Protein AF-A0A942BPX4-F1 (afdb_monomer_lite)

Radius of gyration: 15.85 Å; chains: 1; bounding box: 48×39×38 Å

pLDDT: mean 80.54, std 15.01, range [45.97, 98.06]

Structure (mmCIF, N/CA/C/O backbone):
data_AF-A0A942BPX4-F1
#
_entry.id   AF-A0A942BPX4-F1
#
loop_
_atom_site.group_PDB
_atom_site.id
_atom_site.type_symbol
_atom_site.label_atom_id
_atom_site.label_alt_id
_atom_site.label_comp_id
_atom_site.label_asym_id
_atom_site.label_entity_id
_atom_site.label_seq_id
_atom_site.pdbx_PDB_ins_code
_atom_site.Cartn_x
_atom_site.Cartn_y
_atom_site.Cartn_z
_atom_site.occupancy
_atom_site.B_iso_or_equiv
_atom_site.auth_seq_id
_atom_site.auth_comp_id
_atom_site.auth_asym_id
_atom_site.auth_atom_id
_atom_site.pdbx_PDB_model_num
ATOM 1 N N . MET A 1 1 ? -13.590 18.900 8.413 1.00 63.88 1 MET A N 1
ATOM 2 C CA . MET A 1 1 ? -13.200 17.755 7.574 1.00 63.88 1 MET A CA 1
ATOM 3 C C . MET A 1 1 ? -12.722 16.666 8.509 1.00 63.88 1 MET A C 1
ATOM 5 O O . MET A 1 1 ? -11.889 16.967 9.359 1.00 63.88 1 MET A O 1
ATOM 9 N N . SER A 1 2 ? -13.343 15.490 8.472 1.00 83.38 2 SER A N 1
ATOM 10 C CA . SER A 1 2 ? -12.971 14.389 9.361 1.00 83.38 2 SER A CA 1
ATOM 11 C C . SER A 1 2 ? -11.651 13.745 8.923 1.00 83.38 2 SER A C 1
ATOM 13 O O . SER A 1 2 ? -11.196 13.923 7.788 1.00 83.38 2 SER A O 1
ATOM 15 N N . ASP A 1 3 ? -11.037 12.977 9.822 1.00 84.44 3 ASP A N 1
ATOM 16 C CA . ASP A 1 3 ? -9.862 12.165 9.494 1.00 84.44 3 ASP A CA 1
ATOM 17 C C . ASP A 1 3 ? -10.183 11.143 8.387 1.00 84.44 3 ASP A C 1
ATOM 19 O O . ASP A 1 3 ? -9.361 10.888 7.507 1.00 84.44 3 ASP A O 1
ATOM 23 N N . LEU A 1 4 ? -11.417 10.618 8.368 1.00 88.12 4 LEU A N 1
ATOM 24 C CA . LEU A 1 4 ? -11.888 9.721 7.314 1.00 88.12 4 LEU A CA 1
ATOM 25 C C . LEU A 1 4 ? -12.023 10.439 5.960 1.00 88.12 4 LEU A C 1
ATOM 27 O O . LEU A 1 4 ? -11.658 9.858 4.941 1.00 88.12 4 LEU A O 1
ATOM 31 N N . ASP A 1 5 ? -12.488 11.691 5.936 1.00 90.19 5 ASP A N 1
ATOM 32 C CA . ASP A 1 5 ? -12.567 12.481 4.695 1.00 90.19 5 ASP A CA 1
ATOM 33 C C . ASP A 1 5 ? -11.166 12.746 4.130 1.00 90.19 5 ASP A C 1
ATOM 35 O O . ASP A 1 5 ? -10.918 12.535 2.948 1.00 90.19 5 ASP A O 1
ATOM 39 N N . THR A 1 6 ? -10.217 13.129 4.991 1.00 90.50 6 THR A N 1
ATOM 40 C CA . THR A 1 6 ? -8.819 13.386 4.590 1.00 90.50 6 THR A CA 1
ATOM 41 C C . THR A 1 6 ? -8.149 12.123 4.048 1.00 90.50 6 THR A C 1
ATOM 43 O O . THR A 1 6 ? -7.417 12.169 3.057 1.00 90.50 6 THR A O 1
ATOM 46 N N . PHE A 1 7 ? -8.419 10.980 4.680 1.00 93.19 7 PHE A N 1
ATOM 47 C CA . PHE A 1 7 ? -7.990 9.677 4.194 1.00 93.19 7 PHE A CA 1
ATOM 48 C C . PHE A 1 7 ? -8.609 9.347 2.830 1.00 93.19 7 PHE A C 1
ATOM 50 O O . PHE A 1 7 ? -7.875 8.997 1.908 1.00 93.19 7 PHE A O 1
ATOM 57 N N . ASN A 1 8 ? -9.928 9.485 2.672 1.00 94.62 8 ASN A N 1
ATOM 58 C CA . ASN A 1 8 ? -10.625 9.165 1.424 1.00 94.62 8 ASN A CA 1
ATOM 59 C C . ASN A 1 8 ? -10.161 10.046 0.258 1.00 94.62 8 ASN A C 1
ATOM 61 O O . ASN A 1 8 ? -9.944 9.534 -0.843 1.00 94.62 8 ASN A O 1
ATOM 65 N N . ASP A 1 9 ? -9.938 11.335 0.505 1.00 94.94 9 ASP A N 1
ATOM 66 C CA . ASP A 1 9 ? -9.398 12.256 -0.492 1.00 94.94 9 ASP A CA 1
ATOM 67 C C . ASP A 1 9 ? -7.990 11.846 -0.922 1.00 94.94 9 ASP A C 1
ATOM 69 O O . ASP A 1 9 ? -7.671 11.860 -2.111 1.00 94.94 9 ASP A O 1
ATOM 73 N N . TYR A 1 10 ? -7.146 11.423 0.020 1.00 95.62 10 TYR A N 1
ATOM 74 C CA . TYR A 1 10 ? -5.813 10.925 -0.305 1.00 95.62 10 TYR A CA 1
ATOM 75 C C . TYR A 1 10 ? -5.860 9.592 -1.065 1.00 95.62 10 TYR A C 1
ATOM 77 O O . TYR A 1 10 ? -5.103 9.396 -2.017 1.00 95.62 10 TYR A O 1
ATOM 85 N N . MET A 1 11 ? -6.765 8.684 -0.693 1.00 97.00 11 MET A N 1
ATOM 86 C CA . MET A 1 11 ? -6.942 7.416 -1.401 1.00 97.00 11 MET A CA 1
ATOM 87 C C . MET A 1 11 ? -7.364 7.646 -2.853 1.00 97.00 11 MET A C 1
ATOM 89 O O . MET A 1 11 ? -6.746 7.091 -3.758 1.00 97.00 11 MET A O 1
ATOM 93 N N . THR A 1 12 ? -8.357 8.508 -3.064 1.00 97.19 12 THR A N 1
ATOM 94 C CA . THR A 1 12 ? -8.958 8.773 -4.379 1.00 97.19 12 THR A CA 1
ATOM 95 C C . THR A 1 12 ? -8.015 9.550 -5.293 1.00 97.19 12 THR A C 1
ATOM 97 O O . THR A 1 12 ? -7.912 9.247 -6.476 1.00 97.19 12 THR A O 1
ATOM 100 N N . ASN A 1 13 ? -7.309 10.549 -4.756 1.00 97.12 13 ASN A N 1
ATOM 101 C CA . ASN A 1 13 ? -6.511 11.457 -5.581 1.00 97.12 13 ASN A CA 1
ATOM 102 C C . ASN A 1 13 ? -5.039 11.052 -5.699 1.00 97.12 13 ASN A C 1
ATOM 104 O O . ASN A 1 13 ? -4.367 11.504 -6.621 1.00 97.12 13 ASN A O 1
ATOM 108 N N . ILE A 1 14 ? -4.519 10.236 -4.775 1.00 97.50 14 ILE A N 1
ATOM 109 C CA . ILE A 1 14 ? -3.097 9.873 -4.739 1.00 97.50 14 ILE A CA 1
ATOM 110 C C . ILE A 1 14 ? -2.913 8.364 -4.854 1.00 97.50 14 ILE A C 1
ATOM 112 O O . ILE A 1 14 ? -2.241 7.908 -5.777 1.00 97.50 14 ILE A O 1
ATOM 116 N N . VAL A 1 15 ? -3.489 7.573 -3.946 1.00 97.06 15 VAL A N 1
ATOM 117 C CA . VAL A 1 15 ? -3.179 6.133 -3.868 1.00 97.06 15 VAL A CA 1
ATOM 118 C C . VAL A 1 15 ? -3.700 5.368 -5.080 1.00 97.06 15 VAL A C 1
ATOM 120 O O . VAL A 1 15 ? -2.927 4.666 -5.730 1.00 97.06 15 VAL A O 1
ATOM 123 N N . GLU A 1 16 ? -4.989 5.500 -5.392 1.00 96.88 16 GLU A N 1
ATOM 124 C CA . GLU A 1 16 ? -5.618 4.766 -6.492 1.00 96.88 16 GLU A CA 1
ATOM 125 C C . GLU A 1 16 ? -5.020 5.156 -7.855 1.00 96.88 16 GLU A C 1
ATOM 127 O O . GLU A 1 16 ? -4.608 4.246 -8.576 1.00 96.88 16 GLU A O 1
ATOM 132 N N . PRO A 1 17 ? -4.836 6.449 -8.196 1.00 98.06 17 PRO A N 1
ATOM 133 C CA . PR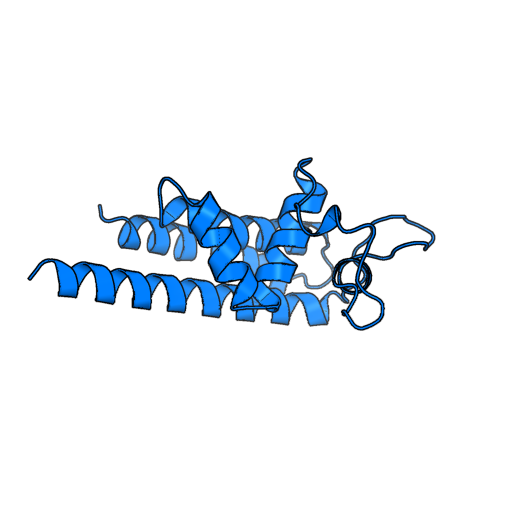O A 1 17 ? -4.173 6.838 -9.440 1.00 98.06 17 PRO A CA 1
ATOM 134 C C . PRO A 1 17 ? -2.731 6.333 -9.536 1.00 98.06 17 PRO A C 1
ATOM 136 O O . PRO A 1 17 ? -2.359 5.765 -10.556 1.00 98.06 17 PRO A O 1
ATOM 139 N N . THR A 1 18 ? -1.938 6.437 -8.461 1.00 97.19 18 THR A N 1
ATOM 140 C CA . THR A 1 18 ? -0.542 5.953 -8.475 1.00 97.19 18 THR A CA 1
ATOM 141 C C . THR A 1 18 ? -0.474 4.438 -8.692 1.00 97.19 18 THR A C 1
ATOM 143 O O . THR A 1 18 ? 0.415 3.932 -9.380 1.00 97.19 18 THR A O 1
ATOM 146 N N . PHE A 1 19 ? -1.421 3.691 -8.120 1.00 96.88 19 PHE A N 1
ATOM 147 C CA . PHE A 1 19 ? -1.543 2.258 -8.364 1.00 96.88 19 PHE A CA 1
ATOM 148 C C . PHE A 1 19 ? -1.964 1.949 -9.807 1.00 96.88 19 PHE A C 1
ATOM 150 O O . PHE A 1 19 ? -1.416 1.024 -10.403 1.00 96.88 19 PHE A O 1
ATOM 157 N N . MET A 1 20 ? -2.878 2.727 -10.393 1.00 97.56 20 MET A N 1
ATOM 158 C CA . MET A 1 20 ? -3.281 2.561 -11.795 1.00 97.56 20 MET A CA 1
ATOM 159 C C . MET A 1 20 ? -2.150 2.901 -12.773 1.00 97.56 20 MET A C 1
ATOM 161 O O . MET A 1 20 ? -1.951 2.173 -13.744 1.00 97.56 20 MET A O 1
ATOM 165 N N . ASP A 1 21 ? -1.344 3.924 -12.484 1.00 96.25 21 ASP A N 1
ATOM 166 C CA . ASP A 1 21 ? -0.143 4.245 -13.264 1.00 96.25 21 ASP A CA 1
ATOM 167 C C . ASP A 1 21 ? 0.845 3.074 -13.266 1.00 96.25 21 ASP A C 1
ATOM 169 O O . ASP A 1 21 ? 1.418 2.731 -14.306 1.00 96.25 21 ASP A O 1
ATOM 173 N N . TYR A 1 22 ? 1.020 2.431 -12.105 1.00 94.25 22 TYR A N 1
ATOM 174 C CA . TYR A 1 22 ? 1.819 1.217 -11.992 1.00 94.25 22 TYR A CA 1
ATOM 175 C C . TYR A 1 22 ? 1.187 0.034 -12.734 1.00 94.25 22 TYR A C 1
ATOM 177 O O . TYR A 1 22 ? 1.891 -0.680 -13.443 1.00 94.25 22 TYR A O 1
ATOM 185 N N . HIS A 1 23 ? -0.129 -0.155 -12.629 1.00 92.94 23 HIS A N 1
ATOM 186 C CA . HIS A 1 23 ? -0.849 -1.211 -13.341 1.00 92.94 23 HIS A CA 1
ATOM 187 C C . HIS A 1 23 ? -0.670 -1.113 -14.861 1.00 92.94 23 HIS A C 1
ATOM 189 O O . HIS A 1 23 ? -0.461 -2.128 -15.520 1.00 92.94 23 HIS A O 1
ATOM 195 N N . ALA A 1 24 ? -0.688 0.106 -15.405 1.00 94.88 24 ALA A N 1
ATOM 196 C CA . ALA A 1 24 ? -0.426 0.360 -16.818 1.00 94.88 24 ALA A CA 1
ATOM 197 C C . ALA A 1 24 ? 1.034 0.068 -17.226 1.00 94.88 24 ALA A C 1
ATOM 199 O O . ALA A 1 24 ? 1.309 -0.181 -18.398 1.00 94.88 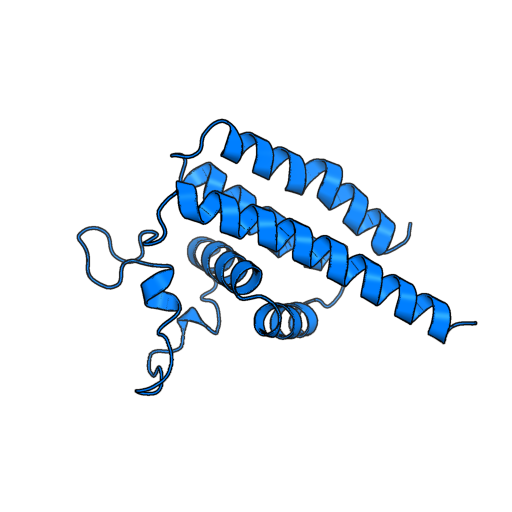24 ALA A O 1
ATOM 200 N N . HIS A 1 25 ? 1.970 0.067 -16.270 1.00 91.56 25 HIS A N 1
ATOM 201 C CA . HIS A 1 25 ? 3.407 -0.108 -16.497 1.00 91.56 25 HIS A CA 1
ATOM 202 C C . HIS A 1 25 ? 4.030 -1.083 -15.478 1.00 91.56 25 HIS A C 1
ATOM 204 O O . HIS A 1 25 ? 4.902 -0.690 -14.690 1.00 91.56 25 HIS A O 1
ATOM 210 N N . PRO A 1 26 ? 3.634 -2.370 -15.489 1.00 85.75 26 PRO A N 1
ATOM 211 C CA . PRO A 1 26 ? 3.924 -3.299 -14.397 1.00 85.75 26 PRO A CA 1
ATOM 212 C C . PRO A 1 26 ? 5.422 -3.560 -14.195 1.00 85.75 26 PRO A C 1
ATOM 214 O O . PRO A 1 26 ? 5.840 -3.836 -13.078 1.00 85.75 26 PRO A O 1
ATOM 217 N N . GLY A 1 27 ? 6.259 -3.403 -15.227 1.00 83.50 27 GLY A N 1
ATOM 218 C CA . GLY A 1 27 ? 7.720 -3.545 -15.126 1.00 83.50 27 GLY A CA 1
ATOM 219 C C . GLY A 1 27 ? 8.465 -2.331 -14.551 1.00 83.50 27 GLY A C 1
ATOM 220 O O . GLY A 1 27 ? 9.691 -2.342 -14.485 1.00 83.50 27 GLY A O 1
ATOM 221 N N . SER A 1 28 ? 7.769 -1.254 -14.174 1.00 87.06 28 SER A N 1
ATOM 222 C CA . SER A 1 28 ? 8.410 -0.031 -13.685 1.00 87.06 28 SER A CA 1
ATOM 223 C C . SER A 1 28 ? 8.661 -0.082 -12.178 1.00 87.06 28 SER A C 1
ATOM 225 O O . SER A 1 28 ? 7.764 0.174 -11.373 1.00 87.06 28 SER A O 1
ATOM 227 N N . THR A 1 29 ? 9.915 -0.310 -11.779 1.00 84.44 29 THR A N 1
ATOM 228 C CA . THR A 1 29 ? 10.352 -0.230 -10.371 1.00 84.44 29 THR A CA 1
ATOM 229 C C . THR A 1 29 ? 10.046 1.117 -9.734 1.00 84.44 29 THR A C 1
ATOM 231 O O . THR A 1 29 ? 9.645 1.177 -8.573 1.00 84.44 29 THR A O 1
ATOM 234 N N . ARG A 1 30 ? 10.187 2.206 -10.498 1.00 88.38 30 ARG A N 1
ATOM 235 C CA . ARG A 1 30 ? 9.870 3.555 -10.023 1.00 88.38 30 ARG A CA 1
ATOM 236 C C . ARG A 1 30 ? 8.395 3.674 -9.640 1.00 88.38 30 ARG A C 1
ATOM 238 O O . ARG A 1 30 ? 8.094 4.185 -8.567 1.00 88.38 30 ARG A O 1
ATOM 245 N N . LEU A 1 31 ? 7.489 3.222 -10.507 1.00 91.50 31 LEU A N 1
ATOM 246 C CA . LEU A 1 31 ? 6.048 3.327 -10.261 1.00 91.50 31 LEU A CA 1
ATOM 247 C C . LEU A 1 31 ? 5.598 2.365 -9.158 1.00 91.50 31 LEU A C 1
ATOM 249 O O . LEU A 1 31 ? 4.810 2.758 -8.304 1.00 91.50 31 LEU A O 1
ATOM 253 N N . ALA A 1 32 ? 6.180 1.165 -9.098 1.00 90.38 32 ALA A N 1
ATOM 254 C CA . ALA A 1 32 ? 5.947 0.228 -8.003 1.00 90.38 32 ALA A CA 1
ATOM 255 C C . ALA A 1 32 ? 6.328 0.828 -6.638 1.00 90.38 32 ALA A C 1
ATOM 257 O O . ALA A 1 32 ? 5.564 0.744 -5.675 1.00 90.38 32 ALA A O 1
ATOM 258 N N . PHE A 1 33 ? 7.492 1.483 -6.563 1.00 89.50 33 PHE A N 1
ATOM 259 C CA . PHE A 1 33 ? 7.934 2.176 -5.356 1.00 89.50 33 PHE A CA 1
ATOM 260 C C . PHE A 1 33 ? 6.992 3.323 -4.979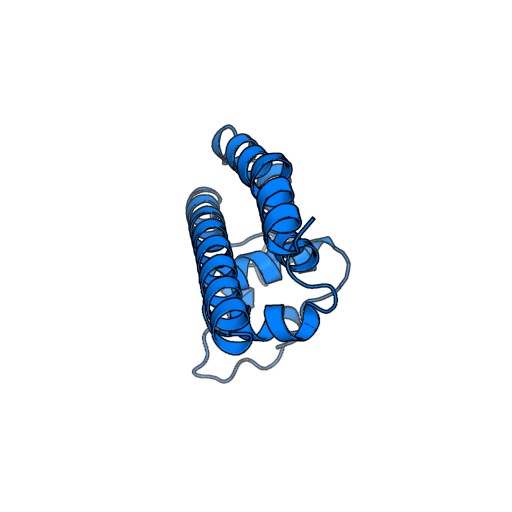 1.00 89.50 33 PHE A C 1
ATOM 262 O O . PHE A 1 33 ? 6.570 3.406 -3.828 1.00 89.50 33 PHE A O 1
ATOM 269 N N . LEU A 1 34 ? 6.623 4.180 -5.937 1.00 92.75 34 LEU A N 1
ATOM 270 C CA . LEU A 1 34 ? 5.698 5.288 -5.685 1.00 92.75 34 LEU A CA 1
ATOM 271 C C . LEU A 1 34 ? 4.344 4.792 -5.169 1.00 92.75 34 LEU A C 1
ATOM 273 O O . LEU A 1 34 ? 3.811 5.368 -4.222 1.00 92.75 34 LEU A O 1
ATOM 277 N N . ALA A 1 35 ? 3.827 3.695 -5.722 1.00 95.00 35 ALA A N 1
ATOM 278 C CA . ALA A 1 35 ? 2.596 3.078 -5.248 1.00 95.00 35 ALA A CA 1
ATOM 279 C C . ALA A 1 35 ? 2.739 2.552 -3.808 1.00 95.00 35 ALA A C 1
ATOM 281 O O . ALA A 1 35 ? 1.875 2.820 -2.973 1.00 95.00 35 ALA A O 1
ATOM 282 N N . CYS A 1 36 ? 3.856 1.895 -3.469 1.00 93.69 36 CYS A N 1
ATOM 283 C CA . CYS A 1 36 ? 4.125 1.465 -2.091 1.00 93.69 36 CYS A CA 1
ATOM 284 C C . CYS A 1 36 ? 4.195 2.655 -1.119 1.00 93.69 36 CYS A C 1
ATOM 286 O O . CYS A 1 36 ? 3.592 2.622 -0.048 1.00 93.69 36 CYS A O 1
ATOM 288 N N . VAL A 1 37 ? 4.883 3.733 -1.503 1.00 92.12 37 VAL A N 1
ATOM 289 C CA . VAL A 1 37 ? 4.998 4.964 -0.705 1.00 92.12 37 VAL A CA 1
ATOM 290 C C . VAL A 1 37 ? 3.638 5.621 -0.500 1.00 92.12 37 VAL A C 1
ATOM 292 O O . VAL A 1 37 ? 3.324 6.013 0.623 1.00 92.12 37 VAL A O 1
ATOM 295 N N . ALA A 1 38 ? 2.821 5.717 -1.549 1.00 95.31 38 ALA A N 1
ATOM 296 C CA . ALA A 1 38 ? 1.476 6.270 -1.461 1.00 95.31 38 ALA A CA 1
ATOM 297 C C . ALA A 1 38 ? 0.613 5.457 -0.483 1.00 95.31 38 ALA A C 1
ATOM 299 O O . ALA A 1 38 ? 0.040 6.018 0.449 1.00 95.31 38 ALA A O 1
ATOM 300 N N . VAL A 1 39 ? 0.588 4.126 -0.611 1.00 95.44 39 VAL A N 1
ATOM 301 C CA . VAL A 1 39 ? -0.141 3.259 0.330 1.00 95.44 39 VAL A CA 1
ATOM 302 C C . VAL A 1 39 ? 0.384 3.427 1.756 1.00 95.44 39 VAL A C 1
ATOM 304 O O . VAL A 1 39 ? -0.404 3.623 2.678 1.00 95.44 39 VAL A O 1
ATOM 307 N N . TYR A 1 40 ? 1.701 3.431 1.955 1.00 92.06 40 TYR A N 1
ATOM 308 C CA . TYR A 1 40 ? 2.317 3.618 3.270 1.00 92.06 40 TYR A CA 1
ATOM 309 C C . TYR A 1 40 ? 1.953 4.965 3.928 1.00 92.06 40 TYR A C 1
ATOM 311 O O . TYR A 1 40 ? 1.734 5.047 5.145 1.00 92.06 40 TYR A O 1
ATOM 319 N N . HIS A 1 41 ? 1.875 6.034 3.134 1.00 91.50 41 HIS A N 1
ATOM 320 C CA . HIS A 1 41 ? 1.543 7.380 3.600 1.00 91.50 41 HIS A CA 1
ATOM 321 C C . HIS A 1 41 ? 0.044 7.629 3.784 1.00 91.50 41 HIS A C 1
ATOM 323 O O . HIS A 1 41 ? -0.320 8.587 4.467 1.00 91.50 41 HIS A O 1
ATOM 329 N N . SER A 1 42 ? -0.826 6.757 3.272 1.00 93.25 42 SER A N 1
ATOM 330 C CA . SER A 1 42 ? -2.272 6.863 3.508 1.00 93.25 42 SER A CA 1
ATOM 331 C C . SER A 1 42 ? -2.623 6.838 5.001 1.00 93.25 42 SER A C 1
ATOM 333 O O . SER A 1 42 ? -3.518 7.556 5.443 1.00 93.25 42 SER A O 1
ATOM 335 N N . ILE A 1 43 ? -1.842 6.116 5.811 1.00 89.88 43 ILE A N 1
ATOM 336 C CA . ILE A 1 43 ? -2.025 6.058 7.264 1.00 89.88 43 ILE A CA 1
ATOM 337 C C . ILE A 1 43 ? -1.769 7.413 7.935 1.00 89.88 43 ILE A C 1
ATOM 339 O O . ILE A 1 43 ? -2.499 7.781 8.852 1.00 89.88 43 ILE A O 1
ATOM 343 N N . ASP A 1 44 ? -0.792 8.194 7.458 1.00 87.31 44 ASP A N 1
ATOM 344 C CA . ASP A 1 44 ? -0.532 9.540 7.999 1.00 87.31 44 ASP A CA 1
ATOM 345 C C . ASP A 1 44 ? -1.696 10.506 7.740 1.00 87.31 44 ASP A C 1
ATOM 347 O O . ASP A 1 44 ? -1.795 11.553 8.378 1.00 87.31 44 ASP A O 1
ATOM 351 N N . ARG A 1 45 ? -2.558 10.185 6.768 1.00 86.81 45 ARG A N 1
ATOM 352 C CA . ARG A 1 45 ? -3.751 10.972 6.434 1.00 86.81 45 ARG A CA 1
ATOM 353 C C . ARG A 1 45 ? -4.982 10.546 7.219 1.00 86.81 45 ARG A C 1
ATOM 355 O O . ARG A 1 45 ? -5.919 11.329 7.300 1.00 86.81 45 ARG A O 1
ATOM 362 N N . PHE A 1 46 ? -4.955 9.352 7.808 1.00 83.88 46 PHE A N 1
ATOM 363 C CA . PHE A 1 46 ? -6.006 8.850 8.686 1.00 83.88 46 PHE A CA 1
ATOM 364 C C . PHE A 1 46 ? -5.754 9.175 10.165 1.00 83.88 46 PHE A C 1
ATOM 366 O O . PHE A 1 46 ? -6.700 9.374 10.915 1.00 83.88 46 PHE A O 1
ATOM 373 N N . GLU A 1 47 ? -4.500 9.220 10.624 1.00 80.50 47 GLU A N 1
ATOM 374 C CA . GLU A 1 47 ? -4.193 9.467 12.039 1.00 80.50 47 GLU A CA 1
ATOM 375 C C . GLU A 1 47 ? -2.953 10.359 12.193 1.00 80.50 47 GLU A C 1
ATOM 377 O O . GLU A 1 47 ? -1.895 10.085 11.628 1.00 80.50 47 GLU A O 1
ATOM 382 N N . ARG A 1 48 ? -3.062 11.420 13.010 1.00 72.19 48 ARG A N 1
ATOM 383 C CA . ARG A 1 48 ? -1.967 12.385 13.259 1.00 72.19 48 ARG A CA 1
ATOM 384 C C . ARG A 1 48 ? -0.725 11.761 13.907 1.00 72.19 48 ARG A C 1
ATOM 386 O O . ARG A 1 48 ? 0.375 12.279 13.724 1.00 72.19 48 ARG A O 1
ATOM 393 N N . HIS A 1 49 ? -0.882 10.660 14.650 1.00 73.88 49 HIS A N 1
ATOM 394 C CA . HIS A 1 49 ? 0.212 9.933 15.310 1.00 73.88 49 HIS A CA 1
ATOM 395 C C . HIS A 1 49 ? 0.241 8.449 14.897 1.00 73.88 49 HIS A C 1
ATOM 397 O O . HIS A 1 49 ? -0.078 7.558 15.683 1.00 73.88 49 HIS A O 1
ATOM 403 N N . PRO A 1 50 ? 0.668 8.157 13.661 1.00 75.62 50 PRO A N 1
ATOM 404 C CA . PRO A 1 50 ? 0.447 6.865 13.015 1.00 75.62 50 PRO A CA 1
ATOM 405 C C . PRO A 1 50 ? 1.448 5.772 1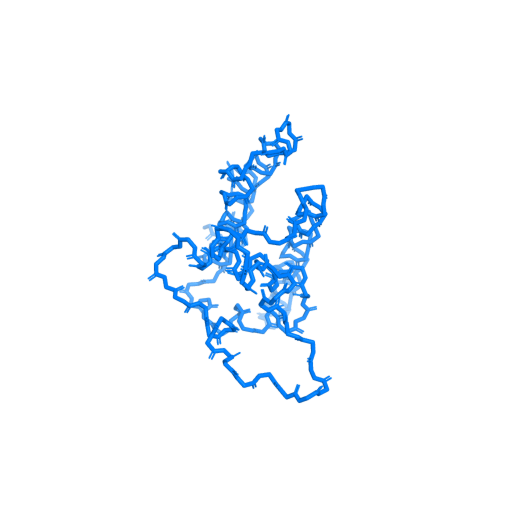3.413 1.00 75.62 50 PRO A C 1
ATOM 407 O O . PRO A 1 50 ? 1.331 4.636 12.959 1.00 75.62 50 PRO A O 1
ATOM 410 N N . GLY A 1 51 ? 2.456 6.088 14.236 1.00 71.38 51 GLY A N 1
ATOM 411 C CA . GLY A 1 51 ? 3.572 5.181 14.533 1.00 71.38 51 GLY A CA 1
ATOM 412 C C . GLY A 1 51 ? 3.136 3.835 15.122 1.00 71.38 51 GLY A C 1
ATOM 413 O O . GLY A 1 51 ? 3.593 2.788 14.667 1.00 71.38 51 GLY A O 1
ATOM 414 N N . ASN A 1 52 ? 2.210 3.851 16.083 1.00 79.94 52 ASN A N 1
ATOM 415 C CA . ASN A 1 52 ? 1.670 2.619 16.666 1.00 79.94 52 ASN A CA 1
ATOM 416 C C . ASN A 1 52 ? 0.716 1.912 15.696 1.00 79.94 52 ASN A C 1
ATOM 418 O O . ASN A 1 52 ? 0.766 0.691 15.567 1.00 79.94 52 ASN A O 1
ATOM 422 N N . LEU A 1 53 ? -0.073 2.682 14.939 1.00 84.94 53 LEU A N 1
ATOM 423 C CA . LEU A 1 53 ? -1.039 2.136 13.990 1.00 84.94 53 LEU A CA 1
ATOM 424 C C . LEU A 1 53 ? -0.356 1.339 12.875 1.00 84.94 53 LEU A C 1
ATOM 426 O O . LEU A 1 53 ? -0.789 0.238 12.554 1.00 84.94 53 LEU A O 1
ATOM 430 N N . ARG A 1 54 ? 0.762 1.846 12.344 1.00 85.44 54 ARG A N 1
ATOM 431 C CA . ARG A 1 54 ? 1.584 1.145 11.347 1.00 85.44 54 ARG A CA 1
ATOM 432 C C . ARG A 1 54 ? 2.081 -0.202 11.849 1.00 85.44 54 ARG A C 1
ATOM 434 O O . ARG A 1 54 ? 1.944 -1.199 11.147 1.00 85.44 54 ARG A O 1
ATOM 441 N N . LYS A 1 55 ? 2.614 -0.241 13.074 1.00 83.31 55 LYS A N 1
ATOM 442 C CA . LYS A 1 55 ? 3.098 -1.483 13.695 1.00 83.31 55 LYS A CA 1
ATOM 443 C C . LYS A 1 55 ? 1.966 -2.487 13.880 1.00 83.31 55 LYS A C 1
ATOM 445 O O . LYS A 1 55 ? 2.145 -3.669 13.598 1.00 83.31 55 LYS A O 1
ATOM 450 N N . ASP A 1 56 ? 0.804 -2.025 14.323 1.00 87.56 56 ASP A N 1
ATOM 451 C CA . ASP A 1 56 ? -0.354 -2.891 14.536 1.00 87.56 56 ASP A CA 1
ATOM 452 C C . ASP A 1 56 ? -0.926 -3.417 13.219 1.00 87.56 56 ASP A C 1
ATOM 454 O O . ASP A 1 56 ? -1.280 -4.589 13.117 1.00 87.56 56 ASP A O 1
ATOM 458 N N . TRP A 1 57 ? -0.980 -2.579 12.188 1.00 89.31 57 TRP A N 1
ATOM 459 C CA . TRP A 1 57 ? -1.467 -2.959 10.866 1.00 89.31 57 TRP A CA 1
ATOM 460 C C . TRP A 1 57 ? -0.486 -3.886 10.140 1.00 89.31 57 TRP A C 1
ATOM 462 O O . TRP A 1 57 ? -0.917 -4.870 9.540 1.00 89.31 57 TRP A O 1
ATOM 472 N N . GLY A 1 58 ? 0.822 -3.663 10.292 1.00 86.19 58 GLY A N 1
ATOM 473 C CA . GLY A 1 58 ? 1.872 -4.559 9.797 1.00 86.19 58 GLY A CA 1
ATOM 474 C C . GLY A 1 58 ? 1.787 -5.972 10.379 1.00 86.19 58 GLY A C 1
ATOM 475 O O . GLY A 1 58 ? 2.029 -6.943 9.672 1.00 86.19 58 GLY A O 1
ATOM 476 N N . LYS A 1 59 ? 1.353 -6.122 11.637 1.00 86.56 59 LYS A N 1
ATOM 477 C CA . LYS A 1 59 ? 1.113 -7.445 12.245 1.00 86.56 59 LYS A CA 1
ATOM 478 C C . LYS A 1 59 ? -0.126 -8.157 11.693 1.00 86.56 59 LYS A C 1
ATOM 480 O O . LYS A 1 59 ? -0.222 -9.374 11.817 1.00 86.56 59 LYS A O 1
ATOM 485 N N . LYS A 1 60 ? -1.087 -7.415 11.135 1.00 89.25 60 LYS A N 1
ATOM 486 C CA . LYS A 1 60 ? -2.369 -7.951 10.647 1.00 89.25 60 LYS A CA 1
ATOM 487 C C . LYS A 1 60 ? -2.354 -8.308 9.163 1.00 89.25 60 LYS A C 1
ATOM 489 O O . LYS A 1 60 ? -3.181 -9.107 8.739 1.00 89.25 60 LYS A O 1
ATOM 494 N N . SER A 1 61 ? -1.464 -7.710 8.374 1.00 90.88 61 SER A N 1
ATOM 495 C CA . SER A 1 61 ? -1.401 -7.933 6.931 1.00 90.88 61 SER A CA 1
ATOM 496 C C . SER A 1 61 ? 0.040 -8.033 6.454 1.00 90.88 61 SER A C 1
ATOM 498 O O . SER A 1 61 ? 0.779 -7.049 6.447 1.00 90.88 61 SER A O 1
ATOM 500 N N . LEU A 1 62 ? 0.411 -9.230 5.992 1.00 88.69 62 LEU A N 1
ATOM 501 C CA . LEU A 1 62 ? 1.704 -9.480 5.358 1.00 88.69 62 LEU A CA 1
ATOM 502 C C . LEU A 1 62 ? 1.903 -8.590 4.124 1.00 88.69 62 LEU A C 1
ATOM 504 O O . LEU A 1 62 ? 2.989 -8.062 3.922 1.00 88.69 62 LEU A O 1
ATOM 508 N N . MET A 1 63 ? 0.850 -8.377 3.330 1.00 91.38 63 MET A N 1
ATOM 509 C CA . MET A 1 63 ? 0.918 -7.533 2.132 1.00 91.38 63 MET A CA 1
ATOM 510 C C . MET A 1 63 ? 1.208 -6.076 2.494 1.00 91.38 63 MET A C 1
ATOM 512 O O . MET A 1 63 ? 2.070 -5.437 1.893 1.00 91.38 63 MET A O 1
ATOM 516 N N . PHE A 1 64 ? 0.541 -5.564 3.531 1.00 91.75 64 PHE A N 1
ATOM 517 C CA . PHE A 1 64 ? 0.815 -4.225 4.042 1.00 91.75 64 PHE A CA 1
ATOM 518 C C . PHE A 1 64 ? 2.232 -4.117 4.624 1.00 91.75 64 PHE A C 1
ATOM 520 O O . PHE A 1 64 ? 2.924 -3.135 4.374 1.00 91.75 64 PHE A O 1
ATOM 527 N N . LEU A 1 65 ? 2.696 -5.145 5.338 1.00 88.75 65 LEU A N 1
ATOM 528 C CA . LEU A 1 65 ? 4.061 -5.210 5.856 1.00 88.75 65 LEU A CA 1
ATOM 529 C C . LEU A 1 65 ? 5.114 -5.190 4.734 1.00 88.75 65 LEU A C 1
ATOM 531 O O . LEU A 1 65 ? 6.115 -4.492 4.847 1.00 88.75 65 LEU A O 1
ATOM 535 N N . MET A 1 66 ? 4.880 -5.901 3.629 1.00 88.31 66 MET A N 1
ATOM 536 C CA . MET A 1 66 ? 5.761 -5.852 2.457 1.00 88.31 66 MET A CA 1
ATOM 537 C C . MET A 1 66 ? 5.798 -4.451 1.832 1.00 88.31 66 MET A C 1
ATOM 539 O O . MET A 1 66 ? 6.877 -3.960 1.505 1.00 88.31 66 MET A O 1
ATOM 543 N N . VAL A 1 67 ? 4.647 -3.780 1.710 1.00 90.56 67 VAL A N 1
ATOM 544 C CA . VAL A 1 67 ? 4.569 -2.381 1.250 1.00 90.56 67 VAL A CA 1
ATOM 545 C C . VAL A 1 67 ? 5.344 -1.437 2.173 1.00 90.56 67 VAL A C 1
ATOM 547 O O . VAL A 1 67 ? 6.087 -0.591 1.679 1.00 90.56 67 VAL A O 1
ATOM 550 N N . ASP A 1 68 ? 5.206 -1.595 3.492 1.00 87.81 68 ASP A N 1
ATOM 551 C CA . ASP A 1 68 ? 5.938 -0.819 4.501 1.00 87.81 68 ASP A CA 1
ATOM 552 C C . ASP A 1 68 ? 7.457 -0.986 4.331 1.00 87.81 68 ASP A C 1
ATOM 554 O O . ASP A 1 68 ? 8.186 -0.001 4.208 1.00 87.81 68 ASP A O 1
ATOM 558 N N . MET A 1 69 ? 7.930 -2.229 4.195 1.00 83.81 69 MET A N 1
ATOM 559 C CA . MET A 1 69 ? 9.346 -2.527 3.951 1.00 83.81 69 MET A CA 1
ATOM 560 C C . MET A 1 69 ? 9.865 -1.881 2.658 1.00 83.81 69 MET A C 1
ATOM 562 O O . MET A 1 69 ? 10.927 -1.266 2.657 1.00 83.81 69 MET A O 1
ATOM 566 N N . ILE A 1 70 ? 9.118 -1.966 1.554 1.00 85.50 70 ILE A N 1
ATOM 567 C CA . ILE A 1 70 ? 9.528 -1.368 0.271 1.00 85.50 70 ILE A CA 1
ATOM 568 C C . ILE A 1 70 ? 9.539 0.166 0.349 1.00 85.50 70 ILE A C 1
ATOM 570 O O . ILE A 1 70 ? 10.450 0.808 -0.179 1.00 85.50 70 ILE A O 1
ATOM 574 N N . ALA A 1 71 ? 8.543 0.762 1.008 1.00 86.25 71 ALA A N 1
ATOM 575 C CA . ALA A 1 71 ? 8.432 2.209 1.155 1.00 86.25 71 ALA A CA 1
ATOM 576 C C . ALA A 1 71 ? 9.561 2.801 2.018 1.00 86.25 71 ALA A C 1
ATOM 578 O O . ALA A 1 71 ? 10.058 3.884 1.707 1.00 86.25 71 ALA A O 1
ATOM 579 N N . HIS A 1 72 ? 9.980 2.108 3.083 1.00 77.94 72 HIS A N 1
ATOM 580 C CA . HIS A 1 72 ? 11.086 2.540 3.953 1.00 77.94 72 HIS A CA 1
ATOM 581 C C . HIS A 1 72 ? 12.450 2.403 3.288 1.00 77.94 72 HIS A C 1
ATOM 583 O O . HIS A 1 72 ? 13.244 3.348 3.337 1.00 77.94 72 HIS A O 1
ATOM 589 N N . HIS A 1 73 ? 12.685 1.283 2.603 1.00 73.31 73 HIS A N 1
ATOM 590 C CA . HIS A 1 73 ? 13.980 0.938 2.016 1.00 73.31 73 HIS A CA 1
ATOM 591 C C . HIS A 1 73 ? 14.580 2.045 1.133 1.00 73.31 73 HIS A C 1
ATOM 593 O O . HIS A 1 73 ? 15.765 2.360 1.227 1.00 73.31 73 HIS A O 1
ATOM 599 N N . LEU A 1 74 ? 13.760 2.706 0.311 1.00 64.69 74 LEU A N 1
ATOM 600 C CA . LEU A 1 74 ? 14.209 3.782 -0.588 1.00 64.69 74 LEU A CA 1
ATOM 601 C C . LEU A 1 74 ? 14.018 5.201 -0.012 1.00 64.69 74 LEU A C 1
ATOM 603 O O . LEU A 1 74 ? 14.441 6.174 -0.632 1.00 64.69 74 LEU A O 1
ATOM 607 N N . LYS A 1 75 ? 13.424 5.345 1.182 1.00 62.28 75 LYS A N 1
ATOM 608 C CA . LYS A 1 75 ? 13.173 6.636 1.854 1.00 62.28 75 LYS A CA 1
ATOM 609 C C . LYS A 1 75 ? 14.322 7.087 2.784 1.00 62.28 75 LYS A C 1
ATOM 611 O O . LYS A 1 75 ? 14.212 8.116 3.441 1.00 62.28 75 LYS A O 1
ATOM 616 N N . HIS A 1 76 ? 15.447 6.370 2.829 1.00 56.22 76 HIS A N 1
ATOM 617 C CA . HIS A 1 76 ? 16.592 6.630 3.728 1.00 56.22 76 HIS A CA 1
ATOM 618 C C . HIS A 1 76 ? 16.304 6.473 5.237 1.00 56.22 76 HIS A C 1
ATOM 620 O O . HIS A 1 76 ? 17.054 6.983 6.071 1.00 56.22 76 HIS A O 1
ATOM 626 N N . VAL A 1 77 ? 15.281 5.703 5.615 1.00 49.25 77 VAL A N 1
ATOM 627 C CA . VAL A 1 77 ? 15.069 5.259 7.001 1.00 49.25 77 VAL A CA 1
ATOM 628 C C . VAL A 1 77 ? 14.878 3.752 6.961 1.00 49.25 77 VAL A C 1
ATOM 630 O O . VAL A 1 77 ? 13.865 3.288 6.461 1.00 49.25 77 VAL A O 1
ATOM 633 N N . GLN A 1 78 ? 15.863 2.992 7.448 1.00 52.53 78 GLN A N 1
ATOM 634 C CA . GLN A 1 78 ? 15.742 1.536 7.547 1.00 52.53 78 GLN A CA 1
ATOM 635 C C . GLN A 1 78 ? 14.516 1.181 8.393 1.00 52.53 78 GLN A C 1
ATOM 637 O O . GLN A 1 78 ? 14.429 1.626 9.543 1.00 52.53 78 GLN A O 1
ATOM 642 N N . CYS A 1 79 ? 13.603 0.368 7.858 1.00 49.56 79 CYS A N 1
ATOM 643 C CA . CYS A 1 79 ? 12.496 -0.174 8.642 1.00 49.56 79 CYS A CA 1
ATOM 644 C C . CYS A 1 79 ? 13.054 -1.012 9.811 1.00 49.56 79 CYS A C 1
ATOM 646 O O . CYS A 1 79 ? 14.039 -1.735 9.655 1.00 49.56 79 CYS A O 1
ATOM 648 N N . ASP A 1 80 ? 12.417 -0.991 10.987 1.00 53.44 80 ASP A N 1
ATOM 649 C CA . ASP A 1 80 ? 12.816 -1.860 12.112 1.00 53.44 80 ASP A CA 1
ATOM 650 C C . ASP A 1 80 ? 12.806 -3.355 11.715 1.00 53.44 80 ASP A C 1
ATOM 652 O O . ASP A 1 80 ? 13.564 -4.156 12.260 1.00 53.44 80 ASP A O 1
ATOM 656 N N . GLN A 1 81 ? 12.000 -3.727 10.716 1.00 52.12 81 GLN A N 1
ATOM 657 C CA . GLN A 1 81 ? 11.938 -5.077 10.144 1.00 52.12 81 GLN A CA 1
ATOM 658 C C . GLN A 1 81 ? 13.095 -5.376 9.174 1.00 52.12 81 GLN A C 1
ATOM 660 O O . GLN A 1 81 ? 13.462 -6.533 8.993 1.00 52.12 81 GLN A O 1
ATOM 665 N N . GLU A 1 82 ? 13.735 -4.351 8.601 1.00 51.25 82 GLU A N 1
ATOM 666 C CA . GLU A 1 82 ? 14.999 -4.497 7.864 1.00 51.25 82 GLU A CA 1
ATOM 667 C C . GLU A 1 82 ? 16.192 -4.707 8.808 1.00 51.25 82 GLU A C 1
ATOM 669 O O . GLU A 1 82 ? 17.213 -5.261 8.399 1.00 51.25 82 GLU A O 1
ATOM 674 N N . ARG A 1 83 ? 16.075 -4.283 10.076 1.00 50.44 83 ARG A N 1
ATOM 675 C CA . ARG A 1 83 ? 17.136 -4.405 11.091 1.00 50.44 83 ARG A CA 1
ATOM 676 C C . ARG A 1 83 ? 17.261 -5.802 11.696 1.00 50.44 83 ARG A C 1
ATOM 678 O O . ARG A 1 83 ? 18.226 -6.045 12.426 1.00 50.44 83 ARG A O 1
ATOM 685 N N . TYR A 1 84 ? 16.349 -6.731 11.399 1.00 48.91 84 TYR A N 1
ATOM 686 C CA . TYR A 1 84 ? 16.430 -8.114 11.877 1.00 48.91 84 TYR A CA 1
ATOM 687 C C . TYR A 1 84 ? 17.561 -8.884 11.172 1.00 48.91 84 TYR A C 1
ATOM 689 O O . TYR A 1 84 ? 17.343 -9.715 10.298 1.00 48.91 84 TYR A O 1
ATOM 697 N N . LYS A 1 85 ? 18.802 -8.647 11.619 1.00 49.03 85 LYS A N 1
ATOM 698 C CA . LYS A 1 85 ? 19.964 -9.504 11.325 1.00 49.03 85 LYS A CA 1
ATOM 699 C C . LYS A 1 85 ? 19.835 -10.903 11.946 1.00 49.03 85 LYS A C 1
ATOM 701 O O . LYS A 1 85 ? 20.524 -11.817 11.516 1.00 49.03 85 LYS A O 1
ATOM 706 N N . ASN A 1 86 ? 18.928 -11.074 12.911 1.00 48.50 86 ASN A N 1
ATOM 707 C CA . ASN A 1 86 ? 18.720 -12.313 13.658 1.00 48.50 86 ASN A CA 1
ATOM 708 C C . ASN A 1 86 ? 17.272 -12.789 13.488 1.00 48.50 86 ASN A C 1
ATOM 710 O O . ASN A 1 86 ? 16.462 -12.686 14.408 1.00 48.50 86 ASN A O 1
ATOM 714 N N . THR A 1 87 ? 16.925 -13.262 12.291 1.00 56.66 87 THR A N 1
ATOM 715 C CA . THR A 1 87 ? 15.675 -14.013 12.107 1.00 56.66 87 THR A CA 1
ATOM 716 C C . THR A 1 87 ? 15.822 -15.339 12.869 1.00 56.66 87 THR A C 1
ATOM 718 O O . THR A 1 87 ? 16.821 -16.029 12.655 1.00 56.66 87 THR A O 1
ATOM 721 N N . PRO A 1 88 ? 14.906 -15.698 13.790 1.00 57.81 88 PRO A N 1
ATOM 722 C CA . PRO A 1 88 ? 14.935 -17.000 14.453 1.00 57.81 88 PRO A CA 1
ATOM 723 C C . PRO A 1 88 ? 15.003 -18.146 13.428 1.00 57.81 88 PRO A C 1
ATOM 725 O O . PRO A 1 88 ? 14.415 -18.001 12.358 1.00 57.81 88 PRO A O 1
ATOM 728 N N . PRO A 1 89 ? 15.618 -19.303 13.740 1.00 55.88 89 PRO A N 1
ATOM 729 C CA . PRO A 1 89 ? 15.794 -20.405 12.780 1.00 55.88 89 PRO A CA 1
ATOM 730 C C . PRO A 1 89 ? 14.499 -20.896 12.110 1.00 55.88 89 PRO A C 1
ATOM 732 O O . PRO A 1 89 ? 14.539 -21.423 11.006 1.00 55.88 89 PRO A O 1
ATOM 735 N N . ASN A 1 90 ? 13.352 -20.690 12.767 1.00 62.66 90 ASN A N 1
ATOM 736 C CA . ASN A 1 90 ? 12.028 -21.118 12.304 1.00 62.66 90 ASN A CA 1
ATOM 737 C C . ASN A 1 90 ? 11.158 -19.968 11.771 1.00 62.66 90 ASN A C 1
ATOM 739 O O . ASN A 1 90 ? 9.984 -20.175 11.469 1.00 62.66 90 ASN A O 1
ATOM 743 N N . ALA A 1 91 ? 11.685 -18.746 11.717 1.00 64.44 91 ALA A N 1
ATOM 744 C CA . ALA A 1 91 ? 10.957 -17.594 11.209 1.00 64.44 91 ALA A CA 1
ATOM 745 C C . ALA A 1 91 ? 11.292 -17.373 9.734 1.00 64.44 91 ALA A C 1
ATOM 747 O O . ALA A 1 91 ? 12.430 -17.536 9.301 1.00 64.44 91 ALA A O 1
ATOM 748 N N . ILE A 1 92 ? 10.282 -16.984 8.960 1.00 66.00 92 ILE A N 1
ATOM 749 C CA . ILE A 1 92 ? 10.463 -16.647 7.552 1.00 66.00 92 ILE A CA 1
ATOM 750 C C . ILE A 1 92 ? 11.259 -15.335 7.482 1.00 66.00 92 ILE A C 1
ATOM 752 O O . ILE A 1 92 ? 10.789 -14.325 8.015 1.00 66.00 92 ILE A O 1
ATOM 756 N N . PRO A 1 93 ? 12.433 -15.307 6.826 1.00 70.44 93 PRO A N 1
ATOM 757 C CA . PRO A 1 93 ? 13.206 -14.084 6.656 1.00 70.44 93 PRO A CA 1
ATOM 758 C C . PRO A 1 93 ? 12.521 -13.175 5.630 1.00 70.44 93 PRO A C 1
ATOM 760 O O . PRO A 1 93 ? 12.891 -13.145 4.456 1.00 70.44 93 PRO A O 1
ATOM 763 N N . LEU A 1 94 ? 11.511 -12.418 6.077 1.00 72.75 94 LEU A N 1
ATOM 764 C CA . LEU A 1 94 ? 10.685 -11.539 5.238 1.00 72.75 94 LEU A CA 1
ATOM 765 C C . LEU A 1 94 ? 11.529 -10.589 4.383 1.00 72.75 94 LEU A C 1
ATOM 767 O O . LEU A 1 94 ? 11.208 -10.352 3.224 1.00 72.75 94 LEU A O 1
ATOM 771 N N . ARG A 1 95 ? 12.659 -10.111 4.913 1.00 72.69 95 ARG A N 1
ATOM 772 C CA . ARG A 1 95 ? 13.598 -9.263 4.171 1.00 72.69 95 ARG A CA 1
ATOM 773 C C . ARG A 1 95 ? 14.112 -9.932 2.899 1.00 72.69 95 ARG A C 1
ATOM 775 O O . ARG A 1 95 ? 14.106 -9.291 1.859 1.00 72.69 95 ARG A O 1
ATOM 782 N N . SER A 1 96 ? 14.465 -11.213 2.963 1.00 72.25 96 SER A N 1
ATOM 783 C CA . SER A 1 96 ? 14.949 -11.975 1.804 1.00 72.25 96 SER A CA 1
ATOM 784 C C . SER A 1 96 ? 13.848 -12.343 0.801 1.00 72.25 96 SER A C 1
ATOM 786 O O . SER A 1 96 ? 14.141 -12.630 -0.356 1.00 72.25 96 SER A O 1
ATOM 788 N N . LEU A 1 97 ? 12.577 -12.314 1.226 1.00 74.31 97 LEU A N 1
ATOM 789 C CA . LEU A 1 97 ? 11.434 -12.432 0.314 1.00 74.31 97 LEU A CA 1
ATOM 790 C C . LEU A 1 97 ? 11.183 -11.127 -0.445 1.00 74.31 97 LEU A C 1
ATOM 792 O O . LEU A 1 97 ? 10.703 -11.152 -1.574 1.00 74.31 97 LEU A O 1
ATOM 796 N N . VAL A 1 98 ? 11.488 -9.992 0.187 1.00 74.94 98 VAL A N 1
ATOM 797 C CA . VAL A 1 98 ? 11.243 -8.658 -0.367 1.00 74.94 98 VAL A CA 1
ATOM 798 C C . VAL A 1 98 ? 12.434 -8.165 -1.196 1.00 74.94 98 VAL A C 1
ATOM 800 O O . VAL A 1 98 ? 12.244 -7.571 -2.259 1.00 74.94 98 VAL A O 1
ATOM 803 N N . PHE A 1 99 ? 13.661 -8.454 -0.760 1.00 77.88 99 PHE A N 1
ATOM 804 C CA . PHE A 1 99 ? 14.909 -7.958 -1.336 1.00 77.88 99 PHE A CA 1
ATOM 805 C C . PHE A 1 99 ? 15.896 -9.087 -1.638 1.00 77.88 99 PHE A C 1
ATOM 807 O O . PHE A 1 99 ? 15.987 -10.077 -0.915 1.00 77.88 99 PHE A O 1
ATOM 814 N N . ASN A 1 100 ? 16.679 -8.923 -2.704 1.00 71.06 100 ASN A N 1
ATOM 815 C CA . ASN A 1 100 ? 17.755 -9.845 -3.041 1.00 71.06 100 ASN A CA 1
ATOM 816 C C . ASN A 1 100 ? 18.964 -9.595 -2.129 1.00 71.06 100 ASN A C 1
ATOM 818 O O . ASN A 1 100 ? 19.802 -8.725 -2.394 1.00 71.06 100 ASN A O 1
ATOM 822 N N . ASP A 1 101 ? 19.078 -10.412 -1.086 1.00 62.59 101 ASP A N 1
ATOM 823 C CA . ASP A 1 101 ? 20.235 -10.449 -0.196 1.00 62.59 101 ASP A CA 1
ATOM 824 C C . ASP A 1 101 ? 21.341 -11.311 -0.817 1.00 62.59 101 ASP A C 1
ATOM 826 O O . ASP A 1 101 ? 21.388 -12.523 -0.635 1.00 62.59 101 ASP A O 1
ATOM 830 N N . GLY A 1 102 ? 22.219 -10.679 -1.608 1.00 55.78 102 GLY A N 1
ATOM 831 C CA . GLY A 1 102 ? 23.442 -11.314 -2.125 1.00 55.78 102 GLY A CA 1
ATOM 832 C C . GLY A 1 102 ? 23.539 -11.521 -3.641 1.00 55.78 102 GLY A C 1
ATOM 833 O O . GLY A 1 102 ? 24.415 -12.259 -4.083 1.00 55.78 102 GLY A O 1
ATOM 834 N N . LYS A 1 103 ? 22.686 -10.886 -4.459 1.00 51.12 103 LYS A N 1
ATOM 835 C CA . LYS A 1 103 ? 22.826 -10.896 -5.934 1.00 51.12 103 LYS A CA 1
ATOM 836 C C . LYS A 1 103 ? 23.512 -9.629 -6.462 1.00 51.12 103 LYS A C 1
ATOM 838 O O . LYS A 1 103 ? 23.717 -8.674 -5.720 1.00 51.12 103 LYS A O 1
ATOM 843 N N . THR A 1 104 ? 23.835 -9.636 -7.759 1.00 51.19 104 THR A N 1
ATOM 844 C CA . THR A 1 104 ? 24.579 -8.631 -8.556 1.00 51.19 104 THR A CA 1
ATOM 845 C C . THR A 1 104 ? 24.254 -7.163 -8.268 1.00 51.19 104 THR A C 1
ATOM 847 O O . THR A 1 104 ? 25.125 -6.316 -8.439 1.00 51.19 104 THR A O 1
ATOM 850 N N . ILE A 1 105 ? 23.034 -6.857 -7.814 1.00 59.31 105 ILE A N 1
ATOM 851 C CA . ILE A 1 105 ? 22.655 -5.545 -7.277 1.00 59.31 105 ILE A CA 1
ATOM 852 C C . ILE A 1 105 ? 22.103 -5.759 -5.856 1.00 59.31 105 ILE A C 1
ATOM 854 O O . ILE A 1 105 ? 20.935 -6.154 -5.710 1.00 59.31 105 ILE A O 1
ATOM 858 N N . PRO A 1 106 ? 22.924 -5.534 -4.813 1.00 56.56 106 PRO A N 1
ATOM 859 C CA . PRO A 1 106 ? 22.506 -5.652 -3.422 1.00 56.56 106 PRO A CA 1
ATOM 860 C C . PRO A 1 106 ? 21.291 -4.768 -3.135 1.00 56.56 106 PRO A C 1
ATOM 862 O O . PRO A 1 106 ? 21.254 -3.605 -3.533 1.00 56.56 106 PRO A O 1
ATOM 865 N N . ASN A 1 107 ? 20.308 -5.316 -2.421 1.00 60.47 107 ASN A N 1
ATOM 866 C CA . ASN A 1 107 ? 19.063 -4.634 -2.061 1.00 60.47 107 ASN A CA 1
ATOM 867 C C . ASN A 1 107 ? 18.148 -4.230 -3.239 1.00 60.47 107 ASN A C 1
ATOM 869 O O . ASN A 1 107 ? 17.334 -3.312 -3.107 1.00 60.47 107 ASN A O 1
ATOM 873 N N . SER A 1 108 ? 18.262 -4.908 -4.383 1.00 70.19 108 SER A N 1
ATOM 874 C CA . SER A 1 108 ? 17.211 -4.891 -5.410 1.00 70.19 108 SER A CA 1
ATOM 875 C C . SER A 1 108 ? 15.965 -5.639 -4.919 1.00 70.19 108 SER A C 1
ATOM 877 O O . SER A 1 108 ? 16.074 -6.528 -4.074 1.00 70.19 108 SER A O 1
ATOM 879 N N . LEU A 1 109 ? 14.782 -5.300 -5.440 1.00 71.44 109 LEU A N 1
ATOM 880 C CA . LEU A 1 109 ? 13.549 -6.030 -5.124 1.00 71.44 109 LEU A CA 1
ATOM 881 C C . LEU A 1 109 ? 13.670 -7.490 -5.595 1.00 71.44 109 LEU A C 1
ATOM 883 O O . LEU A 1 109 ? 14.017 -7.744 -6.748 1.00 71.44 109 LEU A O 1
ATOM 887 N N . ALA A 1 110 ? 13.416 -8.441 -4.694 1.00 69.44 110 ALA A N 1
ATOM 888 C CA . ALA A 1 110 ? 13.323 -9.869 -5.015 1.00 69.44 110 ALA A CA 1
ATOM 889 C C . ALA A 1 110 ? 11.920 -10.262 -5.491 1.00 69.44 110 ALA A C 1
ATOM 891 O O . ALA A 1 110 ? 11.771 -11.241 -6.222 1.00 69.44 110 ALA A O 1
ATOM 892 N N . VAL A 1 111 ? 10.901 -9.499 -5.086 1.00 70.56 111 VAL A N 1
ATOM 893 C CA . VAL A 1 111 ? 9.515 -9.722 -5.498 1.00 70.56 111 VAL A CA 1
ATOM 894 C C . VAL A 1 111 ? 9.389 -9.407 -6.980 1.00 70.56 111 VAL A C 1
ATOM 896 O O . VAL A 1 111 ? 9.670 -8.287 -7.406 1.00 70.56 111 VAL A O 1
ATOM 899 N N . ASP A 1 112 ? 8.943 -10.397 -7.753 1.00 77.56 112 ASP A N 1
ATOM 900 C CA . ASP A 1 112 ? 8.585 -10.183 -9.150 1.00 77.56 112 ASP A CA 1
ATOM 901 C C . ASP A 1 112 ? 7.522 -9.083 -9.268 1.00 77.56 112 ASP A C 1
ATOM 903 O O . ASP A 1 112 ? 6.586 -9.000 -8.470 1.00 77.56 112 ASP A O 1
ATOM 907 N N . HIS A 1 113 ? 7.652 -8.248 -10.290 1.00 71.56 113 HIS A N 1
ATOM 908 C CA . HIS A 1 113 ? 6.753 -7.128 -10.516 1.00 71.56 113 HIS A CA 1
ATOM 909 C C . HIS A 1 113 ? 5.271 -7.539 -10.634 1.00 71.56 113 HIS A C 1
ATOM 911 O O . HIS A 1 113 ? 4.404 -6.837 -10.115 1.00 71.56 113 HIS A O 1
ATOM 917 N N . HIS A 1 114 ? 4.948 -8.694 -11.225 1.00 69.81 114 HIS A N 1
ATOM 918 C CA . HIS A 1 114 ? 3.563 -9.180 -11.260 1.00 69.81 114 HIS A CA 1
ATOM 919 C C . HIS A 1 114 ? 3.046 -9.532 -9.866 1.00 69.81 114 HIS A C 1
ATOM 921 O O . HIS A 1 114 ? 1.891 -9.258 -9.548 1.00 69.81 114 HIS A O 1
ATOM 927 N N . ASN A 1 115 ? 3.898 -10.086 -9.004 1.00 81.81 115 ASN A N 1
ATOM 928 C CA . ASN A 1 115 ? 3.522 -10.389 -7.625 1.00 81.81 115 ASN A CA 1
ATOM 929 C C . ASN A 1 115 ? 3.355 -9.108 -6.797 1.00 81.81 115 ASN A C 1
ATOM 931 O O . ASN A 1 115 ? 2.449 -9.021 -5.968 1.00 81.81 115 ASN A O 1
ATOM 935 N N . LEU A 1 116 ? 4.172 -8.086 -7.063 1.00 87.50 116 LEU A N 1
ATOM 936 C CA . LEU A 1 116 ? 4.101 -6.805 -6.364 1.00 87.50 116 LEU A CA 1
ATOM 937 C C . LEU A 1 116 ? 2.796 -6.045 -6.653 1.00 87.50 116 LEU A C 1
ATOM 939 O O . LEU A 1 116 ? 2.266 -5.385 -5.762 1.00 87.50 116 LEU A O 1
ATOM 943 N N . TYR A 1 117 ? 2.224 -6.195 -7.850 1.00 90.75 117 TYR A N 1
ATOM 944 C CA . TYR A 1 117 ? 0.887 -5.677 -8.152 1.00 90.75 117 TYR A CA 1
ATOM 945 C C . TYR A 1 117 ? -0.175 -6.198 -7.169 1.00 90.75 117 TYR A C 1
ATOM 947 O O . TYR A 1 117 ? -0.920 -5.406 -6.588 1.00 90.75 117 TYR A O 1
ATOM 955 N N . PHE A 1 118 ? -0.219 -7.515 -6.938 1.00 92.06 118 PHE A N 1
ATOM 956 C CA . PHE A 1 118 ? -1.182 -8.122 -6.013 1.00 92.06 118 PHE A CA 1
ATOM 957 C C . PHE A 1 118 ? -0.936 -7.691 -4.568 1.00 92.06 118 PHE A C 1
ATOM 959 O O . PHE A 1 118 ? -1.886 -7.362 -3.861 1.00 92.06 118 PHE A O 1
ATOM 966 N N . VAL A 1 119 ? 0.333 -7.603 -4.162 1.00 92.56 119 VAL A N 1
ATOM 967 C CA . VAL A 1 119 ? 0.728 -7.097 -2.839 1.00 92.56 119 VAL A CA 1
ATOM 968 C C . VAL A 1 119 ? 0.177 -5.686 -2.609 1.00 92.56 119 VAL A C 1
ATOM 970 O O . VAL A 1 119 ? -0.460 -5.430 -1.588 1.00 92.56 119 VAL A O 1
ATOM 973 N N . ILE A 1 120 ? 0.372 -4.771 -3.565 1.00 94.56 120 ILE A N 1
ATOM 974 C CA . ILE A 1 120 ? -0.089 -3.382 -3.438 1.00 94.56 120 ILE A CA 1
ATOM 975 C C . ILE A 1 120 ? -1.622 -3.313 -3.446 1.00 94.56 120 ILE A C 1
ATOM 977 O O . ILE A 1 120 ? -2.203 -2.640 -2.595 1.00 94.56 120 ILE A O 1
ATOM 981 N N . ARG A 1 121 ? -2.293 -4.040 -4.350 1.00 96.00 121 ARG A N 1
ATOM 982 C CA . ARG A 1 121 ? -3.765 -4.109 -4.421 1.00 96.00 121 ARG A CA 1
ATOM 983 C C . ARG A 1 121 ? -4.382 -4.564 -3.095 1.00 96.00 121 ARG A C 1
ATOM 985 O O . ARG A 1 121 ? -5.347 -3.971 -2.603 1.00 96.00 121 ARG A O 1
ATOM 992 N N . ASP A 1 122 ? -3.827 -5.620 -2.516 1.00 96.06 122 ASP A N 1
ATOM 993 C CA . ASP A 1 122 ? -4.357 -6.219 -1.295 1.00 96.06 122 ASP A CA 1
ATOM 994 C C . ASP A 1 122 ? -4.036 -5.341 -0.078 1.00 96.06 122 ASP A C 1
ATOM 996 O O . ASP A 1 122 ? -4.869 -5.200 0.818 1.00 96.06 122 ASP A O 1
ATOM 1000 N N . ALA A 1 123 ? -2.889 -4.653 -0.077 1.00 96.25 123 ALA A N 1
ATOM 1001 C CA . ALA A 1 123 ? -2.570 -3.635 0.920 1.00 96.25 123 ALA A CA 1
ATOM 1002 C C . ALA A 1 123 ? -3.529 -2.429 0.859 1.00 96.25 123 ALA A C 1
ATOM 1004 O O . ALA A 1 123 ? -3.994 -1.979 1.906 1.00 96.25 123 ALA A O 1
ATOM 1005 N N . ILE A 1 124 ? -3.881 -1.940 -0.339 1.00 97.25 124 ILE A N 1
ATOM 1006 C CA . ILE A 1 124 ? -4.888 -0.878 -0.534 1.00 97.25 124 ILE A CA 1
ATOM 1007 C C . ILE A 1 124 ? -6.227 -1.297 0.073 1.00 97.25 124 ILE A C 1
ATOM 1009 O O . ILE A 1 124 ? -6.823 -0.547 0.847 1.00 97.25 124 ILE A O 1
ATOM 1013 N N . THR A 1 125 ? -6.685 -2.506 -0.257 1.00 97.06 125 THR A N 1
ATOM 1014 C CA . THR A 1 125 ? -7.955 -3.052 0.242 1.00 97.06 125 THR A CA 1
ATOM 1015 C C . THR A 1 125 ? -7.940 -3.140 1.766 1.00 97.06 125 THR A C 1
ATOM 1017 O O . THR A 1 125 ? -8.820 -2.598 2.433 1.00 97.06 125 THR A O 1
ATOM 1020 N N . PHE A 1 126 ? -6.876 -3.720 2.323 1.00 96.25 126 PHE A N 1
ATOM 1021 C CA . PHE A 1 126 ? -6.685 -3.843 3.762 1.00 96.25 126 PHE A CA 1
ATOM 1022 C C . PHE A 1 126 ? -6.720 -2.488 4.485 1.00 96.25 126 PHE A C 1
ATOM 1024 O O . PHE A 1 126 ? -7.402 -2.353 5.501 1.00 96.25 126 PHE A O 1
ATOM 1031 N N . VAL A 1 1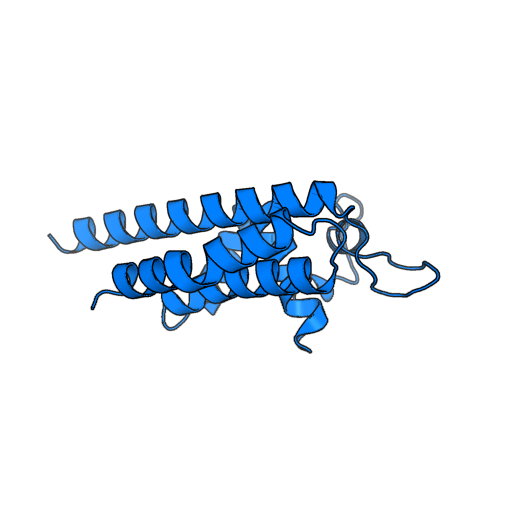27 ? -6.023 -1.471 3.968 1.00 94.88 127 VAL A N 1
ATOM 1032 C CA . VAL A 1 127 ? -5.987 -0.136 4.585 1.00 94.88 127 VAL A CA 1
ATOM 1033 C C . VAL A 1 127 ? -7.369 0.525 4.556 1.00 94.88 127 VAL A C 1
ATOM 1035 O O . VAL A 1 127 ? -7.799 1.076 5.573 1.00 94.88 127 VAL A O 1
ATOM 1038 N N . LYS A 1 128 ? -8.111 0.415 3.444 1.00 94.94 128 LYS A N 1
ATOM 1039 C CA . LYS A 1 128 ? -9.496 0.917 3.351 1.00 94.94 128 LYS A CA 1
ATOM 1040 C C . LYS A 1 128 ? -10.404 0.243 4.381 1.00 94.94 128 LYS A C 1
ATOM 1042 O O . LYS A 1 128 ? -11.190 0.925 5.041 1.00 94.94 128 LYS A O 1
ATOM 1047 N N . ASP A 1 129 ? -10.282 -1.069 4.549 1.00 94.75 129 ASP A N 1
ATOM 1048 C CA . ASP A 1 129 ? -11.104 -1.825 5.495 1.00 94.75 129 ASP A CA 1
ATOM 1049 C C . ASP A 1 129 ? -10.767 -1.492 6.951 1.00 94.75 129 ASP A C 1
ATOM 1051 O O . ASP A 1 129 ? -11.675 -1.268 7.755 1.00 94.75 129 ASP A O 1
ATOM 1055 N N . GLN A 1 130 ? -9.479 -1.381 7.299 1.00 93.81 130 GLN A N 1
ATOM 1056 C CA . GLN A 1 130 ? -9.068 -0.981 8.648 1.00 93.81 130 GLN A CA 1
ATOM 1057 C C . GLN A 1 130 ? -9.519 0.446 8.988 1.00 93.81 130 GLN A C 1
ATOM 1059 O O . GLN A 1 130 ? -10.003 0.675 10.099 1.00 93.81 130 GLN A O 1
ATOM 1064 N N . ALA A 1 131 ? -9.409 1.391 8.048 1.00 91.44 131 ALA A N 1
ATOM 1065 C CA . ALA A 1 131 ? -9.865 2.767 8.243 1.00 91.44 131 ALA A CA 1
ATOM 1066 C C . ALA A 1 131 ? -11.376 2.825 8.523 1.00 91.44 131 ALA A C 1
ATOM 1068 O O . ALA A 1 131 ? -11.804 3.445 9.500 1.00 91.44 131 ALA A O 1
ATOM 1069 N N . LYS A 1 132 ? -12.184 2.104 7.731 1.00 91.25 132 LYS A N 1
ATOM 1070 C CA . LYS A 1 132 ? -13.639 1.994 7.937 1.00 91.25 132 LYS A CA 1
ATOM 1071 C C . LYS A 1 132 ? -13.982 1.385 9.295 1.00 91.25 132 LYS A C 1
ATOM 1073 O O . LYS A 1 132 ? -14.731 1.989 10.056 1.00 91.25 132 LYS A O 1
ATOM 1078 N N . GLN A 1 133 ? -13.404 0.227 9.625 1.00 90.62 133 GLN A N 1
ATOM 1079 C CA . GLN A 1 133 ? -13.658 -0.462 10.898 1.00 90.62 133 GLN A CA 1
ATOM 1080 C C . GLN A 1 133 ? -13.319 0.427 12.099 1.00 90.62 133 GLN A C 1
ATOM 1082 O O . GLN A 1 133 ? -14.082 0.510 13.061 1.00 90.62 133 GLN A O 1
ATOM 1087 N N . ARG A 1 134 ? -12.179 1.122 12.044 1.00 88.75 134 ARG A N 1
ATOM 1088 C CA . ARG A 1 134 ? -11.718 1.994 13.128 1.00 88.75 134 ARG A CA 1
ATOM 1089 C C . ARG A 1 134 ? -12.589 3.241 13.280 1.00 88.75 134 ARG A C 1
ATOM 1091 O O . ARG A 1 134 ? -12.854 3.638 14.412 1.00 88.75 134 ARG A O 1
ATOM 1098 N N . TRP A 1 135 ? -13.070 3.814 12.176 1.00 86.50 135 TRP A N 1
ATOM 1099 C CA . TRP A 1 135 ? -14.013 4.934 12.195 1.00 86.50 135 TRP A CA 1
ATOM 1100 C C . TRP A 1 135 ? -15.393 4.546 12.746 1.00 86.50 135 TRP A C 1
ATOM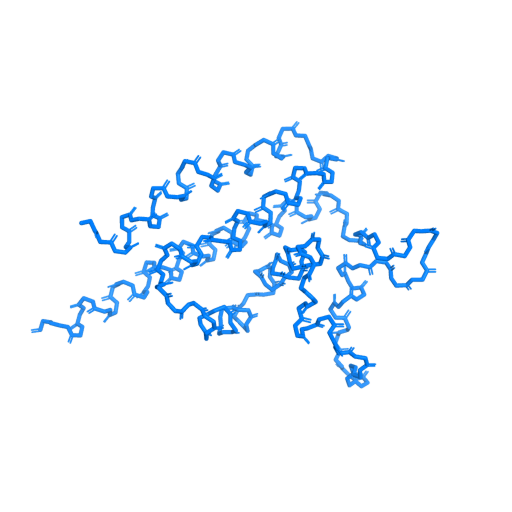 1102 O O . TRP A 1 135 ? -15.980 5.277 13.546 1.00 86.50 135 TRP A O 1
ATOM 1112 N N . SER A 1 136 ? -15.907 3.370 12.374 1.00 86.94 136 SER A N 1
ATOM 1113 C CA . SER A 1 136 ? -17.163 2.855 12.931 1.00 86.94 136 SER A CA 1
ATOM 1114 C C . SER A 1 136 ? -17.058 2.670 14.447 1.00 86.94 136 SER A C 1
ATOM 1116 O O . SER A 1 136 ? -17.904 3.166 15.185 1.00 86.94 136 SER A O 1
ATOM 1118 N N . SER A 1 137 ? -15.975 2.053 14.929 1.00 83.44 137 SER A N 1
ATOM 1119 C CA . SER A 1 137 ? -15.750 1.833 16.364 1.00 83.44 137 SER A CA 1
ATOM 1120 C C . SER A 1 137 ? -15.572 3.128 17.168 1.00 83.44 137 SER A C 1
ATOM 1122 O O . SER A 1 137 ? -15.985 3.188 18.324 1.00 83.44 137 SER A O 1
ATOM 1124 N N . SER A 1 138 ? -14.977 4.174 16.584 1.00 78.25 138 SER A N 1
ATOM 1125 C CA . SER A 1 138 ? -14.802 5.467 17.263 1.00 78.25 138 SER A CA 1
ATOM 1126 C C . SER A 1 138 ? -16.093 6.285 17.337 1.00 78.25 138 SER A C 1
ATOM 1128 O O . SER A 1 138 ? -16.247 7.091 18.254 1.00 78.25 138 SER A O 1
ATOM 1130 N N . THR A 1 139 ? -17.018 6.069 16.399 1.00 73.00 139 THR A N 1
ATOM 1131 C CA . THR A 1 139 ? -18.331 6.725 16.374 1.00 73.00 139 THR A CA 1
ATOM 1132 C C . THR A 1 139 ? -19.287 6.072 17.373 1.00 73.00 139 THR A C 1
ATOM 1134 O O . THR A 1 139 ? -19.948 6.778 18.127 1.00 73.00 139 THR A O 1
ATOM 1137 N N . THR A 1 140 ? -19.296 4.736 17.460 1.00 69.19 140 THR A N 1
ATOM 1138 C CA . THR A 1 140 ? -20.124 3.996 18.432 1.00 69.19 140 THR A CA 1
ATOM 1139 C C . THR A 1 140 ? -19.695 4.236 19.882 1.00 69.19 140 THR A C 1
ATOM 1141 O O . THR A 1 140 ? -20.529 4.211 20.772 1.00 69.19 140 THR A O 1
ATOM 1144 N N . ALA A 1 141 ? -18.411 4.504 20.142 1.00 60.34 141 ALA A N 1
ATOM 1145 C CA . ALA A 1 141 ? -17.912 4.796 21.490 1.00 60.34 141 ALA A CA 1
ATOM 1146 C C . ALA A 1 141 ? -18.221 6.226 21.987 1.00 60.34 141 ALA A C 1
ATOM 1148 O O . ALA A 1 141 ? -17.898 6.555 23.127 1.00 60.34 141 ALA A O 1
ATOM 1149 N N . LYS A 1 142 ? -18.778 7.093 21.130 1.00 57.47 142 LYS A N 1
ATOM 1150 C CA . LYS A 1 142 ? -19.096 8.498 21.440 1.00 57.47 142 LYS A CA 1
ATOM 1151 C C . LYS A 1 142 ? -20.602 8.793 21.510 1.00 57.47 142 LYS A C 1
ATOM 1153 O O . LYS A 1 142 ? -20.949 9.949 21.750 1.00 57.47 142 LYS A O 1
ATOM 1158 N N . GLY A 1 143 ? -21.457 7.799 21.264 1.00 45.97 143 GLY A N 1
ATOM 1159 C CA . GLY A 1 143 ? -22.917 7.878 21.417 1.00 45.97 143 GLY A CA 1
ATOM 1160 C C . GLY A 1 143 ? -23.372 7.160 22.675 1.00 45.97 143 GLY A C 1
ATOM 1161 O O . GLY A 1 143 ? -24.372 7.624 23.258 1.00 45.97 143 GLY A O 1
#

Sequence (143 aa):
MSDLDTFNDYMTNIVEPTFMDYHAHPGSTRLAFLACVAVYHSIDRFERHPGNLRKDWGKKSLMFLMVDMIAHHLKHVQCDQERYKNTPPNAIPLRSLVFNDGKTIPNSLAVDHHNLYFVIRDAITFVKDQAKQRWSSSTTAKG

Foldseek 3Di:
DALLVQLVCLCVVQQVVLLVVCVVVLPDPVSLQSNLLSLLCSQCSNDVPCPVVLVVLLVVDVLNVLSVQSNQLVVPHHDPLNVCPPQDPPHDNSQVQQAPCDDPDGGDGPDDSVRSSVSSVVSSVSVNVVSVVVVVVVVVVVD

Secondary structure (DSSP, 8-state):
--HHHHHHHHIIIIIHHHHHHHHHSTT-HHHHHHHHHHHHHHHHHH-SSTHHHHHHHHHH-HHHHHHHHHHHHTTTS--TTTT-S---TTS--HHHHHB-TTSSSTT-B-S-HHHHHHHHHHHHHHHHHHHHHHHHHHHHTT-